Protein AF-A0A938KPF4-F1 (afdb_monomer_lite)

Sequence (133 aa):
GGPVAQGAREIDENAGKPTSTRFRVLCRMADGTTLFEADPLTGRTHQIRLHLAHLGHPVAGDPCYGAGAASAALPTLAPGDPPMMLHAWRIVFVHPITGDEVSFEAPLPGWADSAGDAFLPVANRQPGGMLTT

Radius of gyration: 17.92 Å; chains: 1; bounding box: 60×36×42 Å

Structure (mmCIF, N/CA/C/O backbone):
data_AF-A0A938KPF4-F1
#
_entry.id   AF-A0A938KPF4-F1
#
loop_
_atom_site.group_PDB
_atom_site.id
_atom_site.type_symbol
_atom_site.label_atom_id
_atom_site.label_alt_id
_atom_site.label_comp_id
_atom_site.label_asym_id
_atom_site.label_entity_id
_atom_site.label_seq_id
_atom_site.pdbx_PDB_ins_code
_atom_site.Cartn_x
_atom_site.Cartn_y
_atom_site.Cartn_z
_atom_site.occupancy
_atom_site.B_iso_or_equiv
_atom_site.auth_seq_id
_atom_site.auth_comp_id
_atom_site.auth_asym_id
_atom_site.auth_atom_id
_atom_site.pdbx_PDB_model_num
ATOM 1 N N . GLY A 1 1 ? 32.682 -0.851 7.117 1.00 34.06 1 GLY A N 1
ATOM 2 C CA . GLY A 1 1 ? 31.306 -0.746 7.629 1.00 34.06 1 GLY A CA 1
ATOM 3 C C . GLY A 1 1 ? 30.635 0.400 6.918 1.00 34.06 1 GLY A C 1
ATOM 4 O O . GLY A 1 1 ? 31.077 1.525 7.100 1.00 34.06 1 GLY A O 1
ATOM 5 N N . GLY A 1 2 ? 29.684 0.104 6.033 1.00 31.48 2 GLY A N 1
ATOM 6 C CA . GLY A 1 2 ? 28.897 1.120 5.329 1.00 31.48 2 GLY A CA 1
ATOM 7 C C . GLY A 1 2 ? 27.653 1.512 6.133 1.00 31.48 2 GLY A C 1
ATOM 8 O O . GLY A 1 2 ? 27.261 0.764 7.032 1.00 31.48 2 GLY A O 1
ATOM 9 N N . PRO A 1 3 ? 27.043 2.672 5.847 1.00 37.00 3 PRO A N 1
ATOM 10 C CA . PRO A 1 3 ? 25.889 3.156 6.586 1.00 37.00 3 PRO A CA 1
ATOM 11 C C . PRO A 1 3 ? 24.674 2.278 6.266 1.00 37.00 3 PRO A C 1
ATOM 13 O O . PRO A 1 3 ? 24.251 2.172 5.118 1.00 37.00 3 PRO A O 1
ATOM 16 N N . VAL A 1 4 ? 24.114 1.638 7.289 1.00 41.16 4 VAL A N 1
ATOM 17 C CA . VAL A 1 4 ? 22.796 1.002 7.205 1.00 41.16 4 VAL A CA 1
ATOM 18 C C . VAL A 1 4 ? 21.771 2.132 7.170 1.00 41.16 4 VAL A C 1
ATOM 20 O O . VAL A 1 4 ? 21.703 2.928 8.109 1.00 41.16 4 VAL A O 1
ATOM 23 N N . ALA A 1 5 ? 21.003 2.238 6.084 1.00 40.41 5 ALA A N 1
ATOM 24 C CA . ALA A 1 5 ? 19.899 3.187 5.993 1.00 40.41 5 ALA A CA 1
ATOM 25 C C . ALA A 1 5 ? 18.940 2.957 7.177 1.00 40.41 5 ALA A C 1
ATOM 27 O O . ALA A 1 5 ? 18.418 1.857 7.371 1.00 40.41 5 ALA A O 1
ATOM 28 N N . GLN A 1 6 ? 18.755 3.979 8.014 1.00 36.44 6 GLN A N 1
ATOM 29 C CA . GLN A 1 6 ? 17.920 3.897 9.212 1.00 36.44 6 GLN A CA 1
ATOM 30 C C . GLN A 1 6 ? 16.481 3.488 8.843 1.00 36.44 6 GLN A C 1
ATOM 32 O O . GLN A 1 6 ? 15.817 4.174 8.072 1.00 36.44 6 GLN A O 1
ATOM 37 N N . GLY A 1 7 ? 15.986 2.385 9.421 1.00 44.62 7 GLY A N 1
ATOM 38 C CA . GLY A 1 7 ? 14.570 1.983 9.352 1.00 44.62 7 GLY A CA 1
ATOM 39 C C . GLY A 1 7 ? 14.208 0.851 8.379 1.00 44.62 7 GLY A C 1
ATOM 40 O O . GLY A 1 7 ? 13.021 0.530 8.257 1.00 44.62 7 GLY A O 1
ATOM 41 N N . ALA A 1 8 ? 15.183 0.225 7.715 1.00 46.09 8 ALA A N 1
ATOM 42 C CA . ALA A 1 8 ? 14.944 -0.974 6.911 1.00 46.09 8 ALA A CA 1
ATOM 43 C C . ALA A 1 8 ? 14.522 -2.167 7.794 1.00 46.09 8 ALA A C 1
ATOM 45 O O . ALA A 1 8 ? 15.034 -2.366 8.897 1.00 46.09 8 ALA A O 1
ATOM 46 N N . ARG A 1 9 ? 13.548 -2.945 7.322 1.00 57.59 9 ARG A N 1
ATOM 47 C CA . ARG A 1 9 ? 13.113 -4.215 7.913 1.00 57.59 9 ARG A CA 1
ATOM 48 C C . ARG A 1 9 ? 13.519 -5.339 6.964 1.00 57.59 9 ARG A C 1
ATOM 50 O O . ARG A 1 9 ? 13.571 -5.135 5.760 1.00 57.59 9 ARG A O 1
ATOM 57 N N . GLU A 1 10 ? 13.796 -6.508 7.513 1.00 58.91 10 GLU A N 1
ATOM 58 C CA . GLU A 1 10 ? 14.173 -7.699 6.755 1.00 58.91 10 GLU A CA 1
ATOM 59 C C . GLU A 1 10 ? 13.091 -8.769 6.929 1.00 58.91 10 GLU A C 1
ATOM 61 O O . GLU A 1 10 ? 12.368 -8.768 7.934 1.00 58.91 10 GLU A O 1
ATOM 66 N N . ILE A 1 11 ? 12.937 -9.639 5.932 1.00 59.59 11 ILE A N 1
ATOM 67 C CA . ILE A 1 11 ? 12.027 -10.782 6.005 1.00 59.59 11 ILE A CA 1
ATOM 68 C C . ILE A 1 11 ? 12.820 -11.951 6.572 1.00 59.59 11 ILE A C 1
ATOM 70 O O . ILE A 1 11 ? 13.774 -12.408 5.955 1.00 59.59 11 ILE A O 1
ATOM 74 N N . ASP A 1 12 ? 12.410 -12.414 7.748 1.00 63.66 12 ASP A N 1
ATOM 75 C CA . ASP A 1 12 ? 12.960 -13.600 8.395 1.00 63.66 12 ASP A CA 1
ATOM 76 C C . ASP A 1 12 ? 11.876 -14.680 8.422 1.00 63.66 12 ASP A C 1
ATOM 78 O O . ASP A 1 12 ? 10.870 -14.552 9.126 1.00 63.66 12 ASP A O 1
ATOM 82 N N . GLU A 1 13 ? 12.077 -15.727 7.625 1.00 62.00 13 GLU A N 1
ATOM 83 C CA . GLU A 1 13 ? 11.151 -16.856 7.497 1.00 62.00 13 GLU A CA 1
ATOM 84 C C . GLU A 1 13 ? 11.100 -17.732 8.763 1.00 62.00 13 GLU A C 1
ATOM 86 O O . GLU A 1 13 ? 10.116 -18.439 8.974 1.00 62.00 13 GLU A O 1
ATOM 91 N N . ASN A 1 14 ? 12.114 -17.660 9.633 1.00 54.50 14 ASN A N 1
ATOM 92 C CA . ASN A 1 14 ? 12.258 -18.516 10.812 1.00 54.50 14 ASN A CA 1
ATOM 93 C C . ASN A 1 14 ? 11.943 -17.799 12.138 1.00 54.50 14 ASN A C 1
ATOM 95 O O . ASN A 1 14 ? 11.516 -18.453 13.090 1.00 54.50 14 ASN A O 1
ATOM 99 N N . ALA A 1 15 ? 12.133 -16.477 12.226 1.00 61.31 15 ALA A N 1
ATOM 100 C CA . ALA A 1 15 ? 11.917 -15.699 13.457 1.00 61.31 15 ALA A CA 1
ATOM 101 C C . ALA A 1 15 ? 11.089 -14.406 13.278 1.00 61.31 15 ALA A C 1
ATOM 103 O O . ALA A 1 15 ? 10.910 -13.636 14.231 1.00 61.31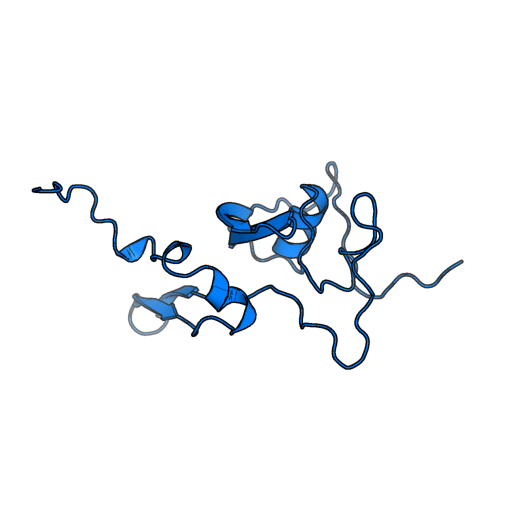 15 ALA A O 1
ATOM 104 N N . GLY A 1 16 ? 10.544 -14.152 12.084 1.00 60.34 16 GLY A N 1
ATOM 105 C CA . GLY A 1 16 ? 9.662 -13.015 11.818 1.00 60.34 16 GLY A CA 1
ATOM 106 C C . GLY A 1 16 ? 8.284 -13.144 12.482 1.00 60.34 16 GLY A C 1
ATOM 107 O O . GLY A 1 16 ? 7.712 -14.226 12.596 1.00 60.34 16 GLY A O 1
ATOM 108 N N . LYS A 1 17 ? 7.691 -12.016 12.903 1.00 70.62 17 LYS A N 1
ATOM 109 C CA . LYS A 1 17 ? 6.273 -12.005 13.315 1.00 70.62 17 LYS A CA 1
ATOM 110 C C . LYS A 1 17 ? 5.396 -12.288 12.088 1.00 70.62 17 LYS A C 1
ATOM 112 O O . LYS A 1 17 ? 5.637 -11.662 11.055 1.00 70.62 17 LYS A O 1
ATOM 117 N N . PRO A 1 18 ? 4.357 -13.136 12.192 1.00 79.12 18 PRO A N 1
ATOM 118 C CA . PRO A 1 18 ? 3.495 -13.445 11.058 1.00 79.12 18 PRO A CA 1
ATOM 119 C C . PRO A 1 18 ? 2.831 -12.168 10.531 1.00 79.12 18 PRO A C 1
ATOM 121 O O . PRO A 1 18 ? 2.252 -11.386 11.292 1.00 79.12 18 PRO A O 1
ATOM 124 N N . THR A 1 19 ? 2.945 -11.948 9.222 1.00 86.94 19 THR A N 1
ATOM 125 C CA . THR A 1 19 ? 2.341 -10.816 8.509 1.00 86.94 19 THR A CA 1
ATOM 126 C C . THR A 1 19 ? 1.654 -11.304 7.253 1.00 86.94 19 THR A C 1
ATOM 128 O O . THR A 1 19 ? 2.138 -12.226 6.605 1.00 86.94 19 THR A O 1
ATOM 131 N N . SER A 1 20 ? 0.528 -10.686 6.904 1.00 90.56 20 SER A N 1
ATOM 132 C CA . SER A 1 20 ? -0.240 -11.075 5.724 1.00 90.56 20 SER A CA 1
ATOM 133 C C . SER A 1 20 ? -0.822 -9.853 5.031 1.00 90.56 20 SER A C 1
ATOM 135 O O . SER A 1 20 ? -1.475 -9.020 5.659 1.00 90.56 20 SER A O 1
ATOM 137 N N . THR A 1 21 ? -0.618 -9.788 3.720 1.00 92.50 21 THR A N 1
ATOM 138 C CA . THR A 1 21 ? -1.198 -8.782 2.828 1.00 92.50 21 THR A CA 1
ATOM 139 C C . THR A 1 21 ? -1.776 -9.509 1.626 1.00 92.50 21 THR A C 1
ATOM 141 O O . THR A 1 21 ? -1.111 -10.375 1.058 1.00 92.50 21 THR A O 1
ATOM 144 N N . ARG A 1 22 ? -3.005 -9.181 1.233 1.00 93.81 22 ARG A N 1
ATOM 145 C CA . ARG A 1 22 ? -3.564 -9.649 -0.038 1.00 93.81 22 ARG A CA 1
ATOM 146 C C . ARG A 1 22 ? -3.271 -8.612 -1.109 1.00 93.81 22 ARG A C 1
ATOM 148 O O . ARG A 1 22 ? -3.478 -7.423 -0.884 1.00 93.81 22 ARG A O 1
ATOM 155 N N . PHE A 1 23 ? -2.821 -9.073 -2.267 1.00 94.12 23 PHE A N 1
ATOM 156 C CA . PHE A 1 23 ? -2.590 -8.224 -3.428 1.00 94.12 23 PHE A CA 1
ATOM 157 C C . PHE A 1 23 ? -3.503 -8.636 -4.571 1.00 94.12 23 PHE A C 1
ATOM 159 O O . PHE A 1 23 ? -3.665 -9.825 -4.850 1.00 94.12 23 PHE A O 1
ATOM 166 N N . ARG A 1 24 ? -4.059 -7.646 -5.264 1.00 91.19 24 ARG A N 1
ATOM 167 C CA . ARG A 1 24 ? -4.803 -7.838 -6.507 1.00 91.19 24 ARG A CA 1
ATOM 168 C C . ARG A 1 24 ? -4.232 -6.917 -7.572 1.00 91.19 24 ARG A C 1
ATOM 170 O O . ARG A 1 24 ? -4.125 -5.715 -7.361 1.00 91.19 24 ARG A O 1
ATOM 177 N N . VAL A 1 25 ? -3.874 -7.479 -8.723 1.00 91.38 25 VAL A N 1
ATOM 178 C CA . VAL A 1 25 ? -3.452 -6.684 -9.883 1.00 91.38 25 VAL A CA 1
ATOM 179 C C . VAL A 1 25 ? -4.672 -5.949 -10.432 1.00 91.38 25 VAL A C 1
ATOM 181 O O . VAL A 1 25 ? -5.659 -6.591 -10.794 1.00 91.38 25 VAL A O 1
ATOM 184 N N . LEU A 1 26 ? -4.602 -4.621 -10.482 1.00 87.81 26 LEU A N 1
ATOM 185 C CA . LEU A 1 26 ? -5.626 -3.775 -11.097 1.00 87.81 26 LEU A CA 1
ATOM 186 C C . LEU A 1 26 ? -5.307 -3.522 -12.567 1.00 87.81 26 LEU A C 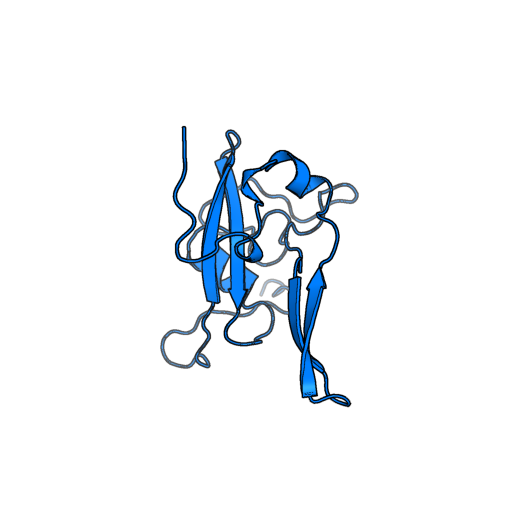1
ATOM 188 O O . LEU A 1 26 ? -6.163 -3.700 -13.427 1.00 87.81 26 LEU A O 1
ATOM 192 N N . CYS A 1 27 ? -4.063 -3.147 -12.859 1.00 84.88 27 CYS A N 1
ATOM 193 C CA . CYS A 1 27 ? -3.620 -2.811 -14.207 1.00 84.88 27 CYS A CA 1
ATOM 194 C C . CYS A 1 27 ? -2.129 -3.122 -14.373 1.00 84.88 27 CYS A C 1
ATOM 196 O O . CYS A 1 27 ? -1.347 -2.932 -13.442 1.00 84.88 27 CYS A O 1
ATOM 198 N N . ARG A 1 28 ? -1.732 -3.585 -15.561 1.00 87.62 28 ARG A N 1
ATOM 199 C CA . ARG A 1 28 ? -0.327 -3.679 -15.981 1.00 87.62 28 ARG A CA 1
ATOM 200 C C . ARG A 1 28 ? -0.090 -2.613 -17.039 1.00 87.62 28 ARG A C 1
ATOM 202 O O . ARG A 1 28 ? -0.803 -2.593 -18.039 1.00 87.62 28 ARG A O 1
ATOM 209 N N . MET A 1 29 ? 0.877 -1.737 -16.807 1.00 80.62 29 MET A N 1
ATOM 210 C CA . MET A 1 29 ? 1.172 -0.616 -17.690 1.00 80.62 29 MET A CA 1
ATOM 211 C C . MET A 1 29 ? 2.224 -1.002 -18.734 1.00 80.62 29 MET A C 1
ATOM 213 O O . MET A 1 29 ? 3.020 -1.922 -18.540 1.00 80.62 29 MET A O 1
ATOM 217 N N . ALA A 1 30 ? 2.221 -0.296 -19.867 1.00 80.38 30 ALA A N 1
ATOM 218 C CA . ALA A 1 30 ? 3.149 -0.555 -20.969 1.00 80.38 30 ALA A CA 1
ATOM 219 C C . ALA A 1 30 ? 4.614 -0.229 -20.619 1.00 80.38 30 ALA A C 1
ATOM 221 O O . ALA A 1 30 ? 5.523 -0.776 -21.236 1.00 80.38 30 ALA A O 1
ATOM 222 N N . ASP A 1 31 ? 4.843 0.624 -19.618 1.00 79.00 31 ASP A N 1
ATOM 223 C CA . ASP A 1 31 ? 6.172 0.974 -19.099 1.00 79.00 31 ASP A CA 1
ATOM 224 C C . ASP A 1 31 ? 6.782 -0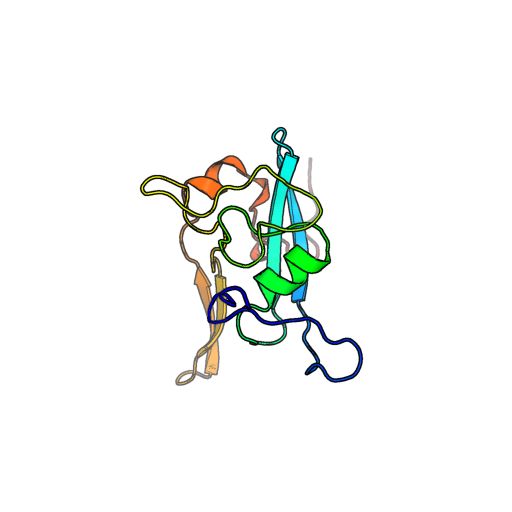.108 -18.182 1.00 79.00 31 ASP A C 1
ATOM 226 O O . ASP A 1 31 ? 7.876 0.070 -17.650 1.00 79.00 31 ASP A O 1
ATOM 230 N N . GLY A 1 32 ? 6.087 -1.238 -18.001 1.00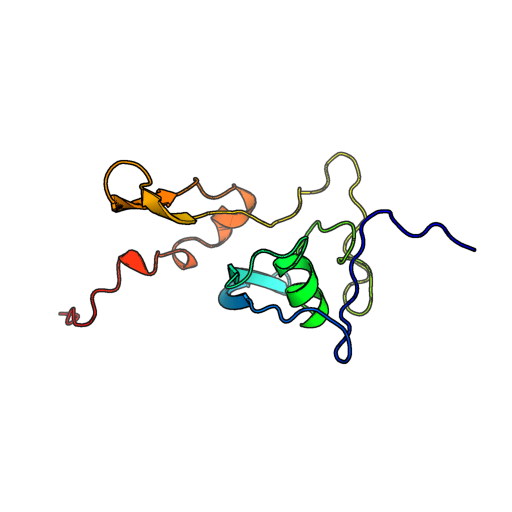 83.06 32 GLY A N 1
ATOM 231 C CA . GLY A 1 32 ? 6.518 -2.351 -17.158 1.00 83.06 32 GLY A CA 1
ATOM 232 C C . GLY A 1 32 ? 6.087 -2.243 -15.693 1.00 83.06 32 GLY A C 1
ATOM 233 O O . GLY A 1 32 ? 6.331 -3.173 -14.923 1.00 83.06 32 GLY A O 1
ATOM 234 N N . THR A 1 33 ? 5.414 -1.162 -15.289 1.00 85.44 33 THR A N 1
ATOM 235 C CA . THR A 1 33 ? 4.866 -1.028 -13.934 1.00 85.44 33 THR A CA 1
ATOM 236 C C . THR A 1 33 ? 3.525 -1.754 -13.783 1.00 85.44 33 THR A C 1
ATOM 238 O O . THR A 1 33 ? 2.835 -2.092 -14.748 1.00 85.44 33 THR A O 1
ATOM 241 N N . THR A 1 34 ? 3.147 -2.068 -12.542 1.00 89.00 34 THR A N 1
ATOM 242 C CA . THR A 1 34 ? 1.871 -2.724 -12.222 1.00 89.00 34 THR A CA 1
ATOM 243 C C . THR A 1 34 ? 1.198 -1.995 -11.072 1.00 89.00 34 THR A C 1
ATOM 245 O O . THR A 1 34 ? 1.807 -1.785 -10.024 1.00 89.00 34 THR A O 1
ATOM 248 N N . LEU A 1 35 ? -0.073 -1.641 -11.257 1.00 89.94 35 LEU A N 1
ATOM 249 C CA . LEU A 1 35 ? -0.911 -1.102 -10.198 1.00 89.94 35 LEU A CA 1
ATOM 250 C C . LEU A 1 35 ? -1.541 -2.254 -9.413 1.00 89.94 35 LEU A C 1
ATOM 252 O O . LEU A 1 35 ? -2.252 -3.092 -9.978 1.00 89.94 35 LEU A O 1
ATOM 256 N N . PHE A 1 36 ? -1.310 -2.259 -8.104 1.00 92.12 36 PHE A N 1
ATOM 257 C CA . PHE A 1 36 ? -1.883 -3.224 -7.173 1.00 92.12 36 PHE A CA 1
ATOM 258 C C . PHE A 1 36 ? -2.889 -2.555 -6.239 1.00 92.12 36 PHE A C 1
ATOM 260 O O . PHE A 1 36 ? -2.639 -1.475 -5.709 1.00 92.12 36 PHE A O 1
ATOM 267 N N . GLU A 1 37 ? -3.984 -3.253 -5.960 1.00 92.75 37 GLU A N 1
ATOM 268 C CA . GLU A 1 37 ? -4.715 -3.083 -4.710 1.00 92.75 37 GLU A CA 1
ATOM 269 C C . GLU A 1 37 ? -4.027 -3.935 -3.640 1.00 92.75 37 GLU A C 1
ATOM 271 O O . GLU A 1 37 ? -3.721 -5.109 -3.875 1.00 92.75 37 GLU A O 1
ATOM 276 N N . ALA A 1 38 ? -3.785 -3.340 -2.473 1.00 94.38 38 ALA A N 1
ATOM 277 C CA . ALA A 1 38 ? -3.187 -4.001 -1.323 1.00 94.38 38 ALA A CA 1
ATOM 278 C C . ALA A 1 38 ? -4.143 -3.937 -0.125 1.00 94.38 38 ALA A C 1
ATOM 280 O O . ALA A 1 38 ? -4.543 -2.852 0.291 1.00 94.38 38 ALA A O 1
ATOM 281 N N . ASP A 1 39 ? -4.465 -5.098 0.441 1.00 94.12 39 ASP A N 1
ATOM 282 C CA . ASP A 1 39 ? -5.294 -5.263 1.638 1.00 94.12 39 ASP A CA 1
ATOM 283 C C . ASP A 1 39 ? -4.434 -5.862 2.773 1.00 94.12 39 ASP A C 1
ATOM 285 O O . ASP A 1 39 ? -4.190 -7.079 2.805 1.00 94.12 39 ASP A O 1
ATOM 289 N N . PRO A 1 40 ? -3.864 -5.019 3.659 1.00 92.69 40 PRO A N 1
ATOM 290 C CA . PRO A 1 40 ? -3.044 -5.476 4.772 1.00 92.69 40 PRO A CA 1
ATOM 291 C C . PRO A 1 40 ? -3.923 -6.047 5.894 1.00 92.69 40 PRO A C 1
ATOM 293 O O . PRO A 1 40 ? -4.544 -5.315 6.658 1.00 92.69 40 PRO A O 1
ATOM 296 N N . LEU A 1 41 ? -3.895 -7.372 6.070 1.00 91.19 41 LEU A N 1
ATOM 297 C CA . LEU A 1 41 ? -4.621 -8.066 7.150 1.00 91.19 41 LEU A CA 1
ATOM 298 C C . LEU A 1 41 ? -3.946 -7.900 8.521 1.00 91.19 41 LEU A C 1
ATOM 300 O O . LEU A 1 41 ? -4.506 -8.231 9.565 1.00 91.19 41 LEU A O 1
ATOM 304 N N . THR A 1 42 ? -2.711 -7.407 8.515 1.00 91.00 42 THR A N 1
ATOM 305 C CA . THR A 1 42 ? -1.928 -7.046 9.696 1.00 91.00 42 THR A CA 1
ATOM 306 C C . THR A 1 42 ? -1.330 -5.652 9.505 1.00 91.00 42 THR A C 1
ATOM 308 O O . THR A 1 42 ? -1.061 -5.247 8.382 1.00 91.00 42 THR A O 1
ATOM 311 N N . GLY A 1 43 ? -1.087 -4.917 10.595 1.00 88.44 43 GLY A N 1
ATOM 312 C CA . GLY A 1 43 ? -0.586 -3.534 10.548 1.00 88.44 43 GLY A CA 1
ATOM 313 C C . GLY A 1 43 ? 0.883 -3.379 10.946 1.00 88.44 43 GLY A C 1
ATOM 314 O O . GLY A 1 43 ? 1.179 -2.651 11.894 1.00 88.44 43 GLY A O 1
ATOM 315 N N . ARG A 1 44 ? 1.824 -4.093 10.309 1.00 88.94 44 ARG A N 1
ATOM 316 C CA . ARG A 1 44 ? 3.259 -3.928 10.622 1.00 88.94 44 ARG A CA 1
ATOM 317 C C . ARG A 1 44 ? 3.901 -2.794 9.828 1.00 88.94 44 ARG A C 1
ATOM 319 O O . ARG A 1 44 ? 3.522 -2.490 8.700 1.00 88.94 44 ARG A O 1
ATOM 326 N N . THR A 1 45 ? 4.915 -2.172 10.427 1.00 86.69 45 THR A N 1
ATOM 327 C CA . THR A 1 45 ? 5.694 -1.105 9.792 1.00 86.69 45 THR A CA 1
ATOM 328 C C . THR A 1 45 ? 6.277 -1.590 8.466 1.00 86.69 45 THR A C 1
ATOM 330 O O . THR A 1 45 ? 6.895 -2.650 8.421 1.00 86.69 45 THR A O 1
ATOM 333 N N . HIS A 1 46 ? 6.089 -0.805 7.403 1.00 87.69 46 HIS A N 1
ATOM 334 C CA . HIS A 1 46 ? 6.586 -1.087 6.048 1.00 87.69 46 HIS A CA 1
ATOM 335 C C . HIS A 1 46 ? 6.064 -2.390 5.410 1.00 87.69 46 HIS A C 1
ATOM 337 O O . HIS A 1 46 ? 6.601 -2.806 4.389 1.00 87.69 46 HIS A O 1
ATOM 343 N N . GLN A 1 47 ? 5.018 -3.018 5.960 1.00 91.19 47 GLN A N 1
ATOM 344 C CA . GLN A 1 47 ? 4.571 -4.354 5.551 1.00 91.19 47 GLN A CA 1
ATOM 345 C C . GLN A 1 47 ? 4.314 -4.486 4.044 1.00 91.19 47 GLN A C 1
ATOM 347 O O . GLN A 1 47 ? 4.892 -5.360 3.407 1.00 91.19 47 GLN A O 1
ATOM 352 N N . ILE A 1 48 ? 3.498 -3.596 3.468 1.00 92.12 48 ILE A N 1
ATOM 353 C CA . ILE A 1 48 ? 3.176 -3.621 2.031 1.00 92.12 48 ILE A CA 1
ATOM 354 C C . ILE A 1 48 ? 4.448 -3.490 1.185 1.00 92.12 48 ILE A C 1
ATOM 356 O O . ILE A 1 48 ? 4.659 -4.268 0.261 1.00 92.12 48 ILE A O 1
ATOM 360 N N . ARG A 1 49 ? 5.312 -2.533 1.541 1.00 90.56 49 ARG A N 1
ATOM 361 C CA . ARG A 1 49 ? 6.556 -2.218 0.824 1.00 90.56 49 ARG A CA 1
ATOM 362 C C . ARG A 1 49 ? 7.505 -3.419 0.787 1.00 90.56 49 ARG A C 1
ATOM 364 O O . ARG A 1 49 ? 8.023 -3.762 -0.268 1.00 90.56 49 ARG A O 1
ATOM 371 N N . LEU A 1 50 ? 7.674 -4.084 1.931 1.00 89.69 50 LEU A N 1
ATOM 372 C CA . LEU A 1 50 ? 8.495 -5.288 2.061 1.00 89.69 50 LEU A CA 1
ATOM 373 C C . LEU A 1 50 ? 7.939 -6.471 1.283 1.00 89.69 50 LEU A C 1
ATOM 375 O O . LEU A 1 50 ? 8.685 -7.133 0.569 1.00 89.69 50 LEU A O 1
ATOM 379 N N . HIS A 1 51 ? 6.641 -6.748 1.431 1.00 91.19 51 HIS A N 1
ATOM 380 C CA . HIS A 1 51 ? 6.003 -7.869 0.742 1.00 91.19 51 HIS A CA 1
ATOM 381 C C . HIS A 1 51 ? 6.118 -7.711 -0.773 1.00 91.19 51 HIS A C 1
ATOM 383 O O . HIS A 1 51 ? 6.496 -8.654 -1.457 1.00 91.19 51 HIS A O 1
ATOM 389 N N . LEU A 1 52 ? 5.864 -6.510 -1.288 1.00 91.94 52 LEU A N 1
ATOM 390 C CA . LEU A 1 52 ? 5.993 -6.208 -2.709 1.00 91.94 52 LEU A CA 1
ATOM 391 C C . LEU A 1 52 ? 7.438 -6.331 -3.213 1.00 91.94 52 LEU A C 1
ATOM 393 O O . LEU A 1 52 ? 7.666 -6.963 -4.242 1.00 91.94 52 LEU A O 1
ATOM 397 N N . ALA A 1 53 ? 8.423 -5.816 -2.470 1.00 88.75 53 ALA A N 1
ATOM 398 C CA . ALA A 1 53 ? 9.834 -5.978 -2.821 1.00 88.75 53 ALA A CA 1
ATOM 399 C C . ALA A 1 53 ? 10.269 -7.456 -2.846 1.00 88.75 53 ALA A C 1
ATOM 401 O O . ALA A 1 53 ? 10.939 -7.886 -3.780 1.00 88.75 53 ALA A O 1
ATOM 402 N N . HIS A 1 54 ? 9.829 -8.254 -1.870 1.00 87.44 54 HIS A N 1
ATOM 403 C CA . HIS A 1 54 ? 10.102 -9.693 -1.808 1.00 87.44 54 HIS A CA 1
ATOM 404 C C . HIS A 1 54 ? 9.477 -10.481 -2.960 1.00 87.44 54 HIS A C 1
ATOM 406 O O . HIS A 1 54 ? 10.077 -11.424 -3.461 1.00 87.44 54 HIS A O 1
ATOM 412 N N . LEU A 1 55 ? 8.297 -10.060 -3.418 1.00 88.38 55 LEU A N 1
ATOM 413 C CA . LEU A 1 55 ? 7.639 -10.622 -4.597 1.00 88.38 55 LEU A CA 1
ATOM 414 C C . LEU A 1 55 ? 8.267 -10.153 -5.925 1.00 88.38 55 LEU A C 1
ATOM 416 O O . LEU A 1 55 ? 7.760 -10.506 -6.986 1.00 88.38 55 LEU A O 1
ATOM 420 N N . GLY A 1 56 ? 9.341 -9.353 -5.896 1.00 88.44 56 GLY A N 1
ATOM 421 C CA . GLY A 1 56 ? 9.995 -8.815 -7.094 1.00 88.44 56 GLY A CA 1
ATOM 422 C C . GLY A 1 56 ? 9.280 -7.612 -7.720 1.00 88.44 56 GLY A C 1
ATOM 423 O O . GLY A 1 56 ? 9.602 -7.221 -8.839 1.00 88.44 56 GLY A O 1
ATOM 424 N N . HIS A 1 57 ? 8.331 -7.005 -7.006 1.00 90.00 57 HIS A N 1
ATOM 425 C CA . HIS A 1 57 ? 7.534 -5.862 -7.452 1.00 90.00 57 HIS A CA 1
ATOM 426 C C . HIS A 1 57 ? 7.685 -4.661 -6.503 1.00 90.00 57 HIS A C 1
ATOM 428 O O . HIS A 1 57 ? 6.687 -4.225 -5.933 1.00 90.00 57 HIS A O 1
ATOM 434 N N . PRO A 1 58 ? 8.896 -4.118 -6.276 1.00 90.31 58 PRO A N 1
ATOM 435 C CA . PRO A 1 58 ? 9.087 -3.025 -5.324 1.00 90.31 58 PRO A CA 1
ATOM 436 C C . PRO A 1 58 ? 8.227 -1.800 -5.669 1.00 90.31 58 PRO A C 1
ATOM 438 O O . PRO A 1 58 ? 7.982 -1.497 -6.837 1.00 90.31 58 PRO A O 1
ATOM 441 N N . VAL A 1 59 ? 7.781 -1.080 -4.635 1.00 88.50 59 VAL A N 1
ATOM 442 C CA . VAL A 1 59 ? 6.978 0.139 -4.802 1.00 88.50 59 VAL A CA 1
ATOM 443 C C . VAL A 1 59 ? 7.807 1.201 -5.528 1.00 88.50 59 VAL A C 1
ATOM 445 O O . VAL A 1 59 ? 8.931 1.511 -5.129 1.00 88.50 59 VAL A O 1
ATOM 448 N N . ALA A 1 60 ? 7.245 1.786 -6.583 1.00 85.12 60 ALA A N 1
ATOM 449 C CA . ALA A 1 60 ? 7.897 2.859 -7.320 1.00 85.12 60 ALA A CA 1
ATOM 450 C C . ALA A 1 60 ? 8.104 4.097 -6.425 1.00 85.12 60 ALA A C 1
ATOM 452 O O . ALA A 1 60 ? 7.221 4.484 -5.655 1.00 85.12 60 ALA A O 1
ATOM 453 N N . GLY A 1 61 ? 9.297 4.692 -6.495 1.00 79.31 61 GLY A N 1
ATOM 454 C CA . GLY A 1 61 ? 9.698 5.802 -5.623 1.00 79.31 61 GLY A CA 1
ATOM 455 C C . GLY A 1 61 ? 10.007 5.400 -4.173 1.00 79.31 61 GLY A C 1
ATOM 456 O O . GLY A 1 61 ? 10.116 6.272 -3.314 1.00 79.31 61 GLY A O 1
ATOM 457 N N . ASP A 1 62 ? 10.129 4.103 -3.856 1.00 82.31 62 ASP A N 1
ATOM 458 C CA . ASP A 1 62 ? 10.535 3.638 -2.525 1.00 82.31 62 ASP A CA 1
ATOM 459 C C . ASP A 1 62 ? 12.065 3.723 -2.331 1.00 82.31 62 ASP A C 1
ATOM 461 O O . ASP A 1 62 ? 12.802 2.935 -2.930 1.00 82.31 62 ASP A O 1
ATOM 465 N N . PRO A 1 63 ? 12.571 4.608 -1.447 1.00 72.38 63 PRO A N 1
ATOM 466 C CA . PRO A 1 63 ? 14.009 4.806 -1.271 1.00 72.38 63 PRO A CA 1
ATOM 467 C C . PRO A 1 63 ? 14.702 3.680 -0.485 1.00 72.38 63 PRO A C 1
ATOM 469 O O . PRO A 1 63 ? 15.929 3.638 -0.448 1.00 72.38 63 PRO A O 1
ATOM 472 N N . CYS A 1 64 ? 13.953 2.800 0.190 1.00 72.94 64 CYS A N 1
ATOM 473 C CA . CYS A 1 64 ? 14.518 1.757 1.053 1.00 72.94 64 CYS A CA 1
ATOM 474 C C . CYS A 1 64 ? 14.539 0.384 0.380 1.00 72.94 64 CYS A C 1
ATOM 476 O O . CYS A 1 64 ? 15.487 -0.368 0.581 1.00 72.94 64 CYS A O 1
ATOM 478 N N . TYR A 1 65 ? 13.491 0.048 -0.375 1.00 73.81 65 TYR A N 1
ATOM 479 C CA . TYR A 1 65 ? 13.308 -1.295 -0.939 1.00 73.81 65 TYR A CA 1
ATOM 480 C C . TYR A 1 65 ? 13.297 -1.324 -2.476 1.00 73.81 65 TYR A C 1
ATOM 482 O O . TYR A 1 65 ? 13.109 -2.386 -3.059 1.00 73.81 65 TYR A O 1
ATOM 490 N N . GLY A 1 66 ? 13.504 -0.177 -3.137 1.00 60.88 66 GLY A N 1
ATOM 491 C CA . GLY A 1 66 ? 13.541 -0.066 -4.601 1.00 60.88 66 GLY A CA 1
ATOM 492 C C . GLY A 1 66 ? 14.863 -0.485 -5.256 1.00 60.88 66 GLY A C 1
ATOM 493 O O . GLY A 1 66 ? 14.870 -0.846 -6.430 1.00 60.88 66 GLY A O 1
ATOM 494 N N . ALA A 1 67 ? 15.975 -0.482 -4.512 1.00 54.59 67 ALA A N 1
ATOM 495 C CA . ALA A 1 67 ? 17.320 -0.694 -5.049 1.00 54.59 67 ALA A CA 1
ATOM 496 C C . ALA A 1 67 ? 17.916 -2.040 -4.597 1.00 54.59 67 ALA A C 1
ATOM 498 O O . ALA A 1 67 ? 18.683 -2.108 -3.638 1.00 54.59 67 ALA A O 1
ATOM 499 N N . GLY A 1 68 ? 17.570 -3.126 -5.296 1.00 44.94 68 GLY A N 1
ATOM 500 C CA . GLY A 1 68 ? 18.201 -4.431 -5.079 1.00 44.94 68 GLY A CA 1
ATOM 501 C C . GLY A 1 68 ? 17.526 -5.595 -5.807 1.00 44.94 68 GLY A C 1
ATOM 502 O O . GLY A 1 68 ? 16.465 -6.040 -5.398 1.00 44.94 68 GLY A O 1
ATOM 503 N N . ALA A 1 69 ? 18.210 -6.106 -6.839 1.00 39.75 69 ALA A N 1
ATOM 504 C CA . ALA A 1 69 ? 18.037 -7.386 -7.553 1.00 39.75 69 ALA A CA 1
ATOM 505 C C . ALA A 1 69 ? 17.148 -7.485 -8.817 1.00 3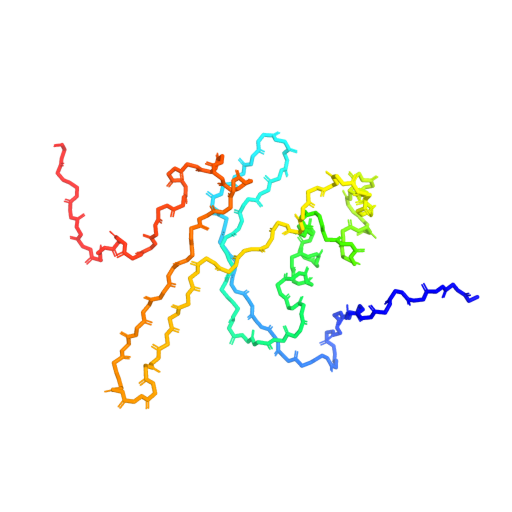9.75 69 ALA A C 1
ATOM 507 O O . ALA A 1 69 ? 17.325 -8.457 -9.546 1.00 39.75 69 ALA A O 1
ATOM 508 N N . ALA A 1 70 ? 16.312 -6.504 -9.186 1.00 40.84 70 ALA A N 1
ATOM 509 C CA . ALA A 1 70 ? 15.617 -6.559 -10.494 1.00 40.84 70 ALA A CA 1
ATOM 510 C C . ALA A 1 70 ? 15.392 -5.220 -11.221 1.00 40.84 70 ALA A C 1
ATOM 512 O O . ALA A 1 70 ? 14.927 -5.216 -12.357 1.00 40.84 70 ALA A O 1
ATOM 513 N N . SER A 1 71 ? 15.759 -4.081 -10.633 1.00 39.97 71 SER A N 1
ATOM 514 C CA . SER A 1 71 ? 15.702 -2.796 -11.334 1.00 39.97 71 SER A CA 1
ATOM 515 C C . SER A 1 71 ? 16.859 -1.914 -10.890 1.00 39.97 71 SER A C 1
ATOM 517 O O . SER A 1 71 ? 16.807 -1.256 -9.857 1.00 39.97 71 SER A O 1
ATOM 519 N N . ALA A 1 72 ? 17.930 -1.894 -11.679 1.00 35.78 72 ALA A N 1
ATOM 520 C CA . ALA A 1 72 ? 19.023 -0.933 -11.536 1.00 35.78 72 ALA A CA 1
ATOM 521 C C . ALA A 1 72 ? 18.617 0.493 -11.986 1.00 35.78 72 ALA A C 1
ATOM 523 O O . ALA A 1 72 ? 19.480 1.305 -12.301 1.00 35.78 72 ALA A O 1
ATOM 524 N N . ALA A 1 73 ? 17.313 0.790 -12.063 1.00 38.88 73 ALA A N 1
ATOM 525 C CA . ALA A 1 73 ? 16.775 1.957 -12.753 1.00 38.88 73 ALA A CA 1
ATOM 526 C C . ALA A 1 73 ? 15.758 2.772 -11.938 1.00 38.88 73 ALA A C 1
ATOM 528 O O . ALA A 1 73 ? 15.066 3.599 -12.522 1.00 38.88 73 ALA A O 1
ATOM 529 N N . LEU A 1 74 ? 15.649 2.584 -10.618 1.00 41.28 74 LEU A N 1
ATOM 530 C CA . LEU A 1 74 ? 14.835 3.479 -9.788 1.00 41.28 74 LEU A CA 1
ATOM 531 C C . LEU A 1 74 ? 15.743 4.292 -8.849 1.00 41.28 74 LEU A C 1
ATOM 533 O O . LEU A 1 74 ? 16.236 3.743 -7.861 1.00 41.28 74 LEU A O 1
ATOM 537 N N . PRO A 1 75 ? 16.038 5.563 -9.190 1.00 41.41 75 PRO A N 1
ATOM 538 C CA . PRO A 1 75 ? 16.935 6.412 -8.420 1.00 41.41 75 PRO A CA 1
ATOM 539 C C . PRO A 1 75 ? 16.384 6.701 -7.021 1.00 41.41 75 PRO A C 1
ATOM 541 O O . PRO A 1 75 ? 15.185 6.873 -6.805 1.00 41.41 75 PRO A O 1
ATOM 544 N N . THR A 1 76 ? 17.300 6.761 -6.058 1.00 42.59 76 THR A N 1
ATOM 545 C CA . THR A 1 76 ? 17.062 7.324 -4.731 1.00 42.59 76 THR A CA 1
ATOM 546 C C . THR A 1 76 ? 16.676 8.796 -4.898 1.00 42.59 76 THR A C 1
ATOM 548 O O . THR A 1 76 ? 17.445 9.555 -5.483 1.00 42.59 76 THR A O 1
ATOM 551 N N . LEU A 1 77 ? 15.498 9.163 -4.387 1.00 46.75 77 LEU A N 1
ATOM 552 C CA . LEU A 1 77 ? 14.792 10.425 -4.642 1.00 46.75 77 LEU A CA 1
ATOM 553 C C . LEU A 1 77 ? 15.700 11.678 -4.641 1.00 46.75 77 LEU A C 1
ATOM 555 O O . LEU A 1 77 ? 16.168 12.117 -3.587 1.00 46.75 77 LEU A O 1
ATOM 559 N N . ALA A 1 78 ? 15.896 12.287 -5.810 1.00 48.56 78 ALA A N 1
ATOM 560 C CA . ALA A 1 78 ? 16.335 13.667 -5.993 1.00 48.56 78 ALA A CA 1
ATOM 561 C C . ALA A 1 78 ? 15.144 14.642 -5.833 1.00 48.56 78 ALA A C 1
ATOM 563 O O . ALA A 1 78 ? 13.986 14.240 -5.982 1.00 48.56 78 ALA A O 1
ATOM 564 N N . PRO A 1 79 ? 15.370 15.942 -5.551 1.00 40.16 79 PRO A N 1
ATOM 565 C CA . PRO A 1 79 ? 14.306 16.944 -5.595 1.00 40.16 79 PRO A CA 1
ATOM 566 C C . PRO A 1 79 ? 13.645 16.972 -6.985 1.00 40.16 79 PRO A C 1
ATOM 568 O O . PRO A 1 79 ? 14.271 17.391 -7.956 1.00 40.16 79 PRO A O 1
ATOM 571 N N . GLY A 1 80 ? 12.394 16.511 -7.075 1.00 49.66 80 GLY A N 1
ATOM 572 C CA . GLY A 1 80 ? 11.652 16.362 -8.335 1.00 49.66 80 GLY A CA 1
ATOM 573 C C . GLY A 1 80 ? 11.291 14.918 -8.699 1.00 49.66 80 GLY A C 1
ATOM 574 O O . GLY A 1 80 ? 10.440 14.728 -9.566 1.00 49.66 80 GLY A O 1
ATOM 575 N N . ASP A 1 81 ? 11.864 13.918 -8.021 1.00 51.94 81 ASP A N 1
ATOM 576 C CA . ASP A 1 81 ? 11.469 12.522 -8.217 1.00 51.94 81 ASP A CA 1
ATOM 577 C C . ASP A 1 81 ? 10.055 12.262 -7.663 1.00 51.94 81 ASP A C 1
ATOM 579 O O . ASP A 1 81 ? 9.663 12.852 -6.646 1.00 51.94 81 ASP A O 1
ATOM 583 N N . PRO A 1 82 ? 9.262 11.392 -8.320 1.00 55.22 82 PRO A N 1
ATOM 584 C CA . PRO A 1 82 ? 7.892 11.134 -7.907 1.00 55.22 82 PRO A CA 1
ATOM 585 C C . PRO A 1 82 ? 7.858 10.562 -6.481 1.00 55.22 82 PRO A C 1
ATOM 587 O O . PRO A 1 82 ? 8.665 9.689 -6.148 1.00 55.22 82 PRO A O 1
ATOM 590 N N . PRO A 1 83 ? 6.930 11.031 -5.622 1.00 71.56 83 PRO A N 1
ATOM 591 C CA . PRO A 1 83 ? 6.786 10.491 -4.276 1.00 71.56 83 PRO A CA 1
ATOM 592 C C . PRO A 1 83 ? 6.494 8.990 -4.347 1.00 71.56 83 PRO A C 1
ATOM 594 O O . PRO A 1 83 ? 5.948 8.509 -5.341 1.00 71.56 83 PRO A O 1
ATOM 597 N N . MET A 1 84 ? 6.811 8.261 -3.272 1.00 84.06 84 MET A N 1
ATOM 598 C CA . MET A 1 84 ? 6.460 6.845 -3.134 1.00 84.06 84 MET A CA 1
ATOM 599 C C . MET A 1 84 ? 5.016 6.603 -3.592 1.00 84.06 84 MET A C 1
ATOM 601 O O . MET A 1 84 ? 4.075 7.166 -3.026 1.00 84.06 84 MET A O 1
ATOM 605 N N . MET A 1 85 ? 4.850 5.752 -4.604 1.00 88.25 85 MET A N 1
ATOM 606 C CA . MET A 1 85 ? 3.568 5.453 -5.244 1.00 88.25 85 MET A CA 1
ATOM 607 C C . MET A 1 85 ? 2.773 4.437 -4.412 1.00 88.25 85 MET A C 1
ATOM 609 O O . MET A 1 85 ? 2.450 3.336 -4.854 1.00 88.25 85 MET A O 1
ATOM 613 N N . LEU A 1 86 ? 2.494 4.804 -3.160 1.00 90.56 86 LEU A N 1
ATOM 614 C CA . LEU A 1 86 ? 1.691 4.048 -2.207 1.00 90.56 86 LEU A CA 1
ATOM 615 C C . LEU A 1 86 ? 0.637 4.977 -1.603 1.00 90.56 86 LEU A C 1
ATOM 617 O O . LEU A 1 86 ? 0.970 5.968 -0.955 1.00 90.56 86 LEU A O 1
ATOM 621 N N . HIS A 1 87 ? -0.637 4.650 -1.807 1.00 91.56 87 HIS A N 1
ATOM 622 C CA . HIS A 1 87 ? -1.757 5.501 -1.419 1.00 91.56 87 HIS A CA 1
ATOM 623 C C . HIS A 1 87 ? -2.810 4.711 -0.636 1.00 91.56 87 HIS A C 1
ATOM 625 O O . HIS A 1 87 ? -3.293 3.674 -1.090 1.00 91.56 87 HIS A O 1
ATOM 631 N N . ALA A 1 88 ? -3.172 5.212 0.546 1.00 92.81 88 ALA A N 1
ATOM 632 C CA . ALA A 1 88 ? -4.273 4.674 1.336 1.00 92.81 88 ALA A CA 1
ATOM 633 C C . ALA A 1 88 ? -5.600 5.214 0.785 1.00 92.81 88 ALA A C 1
ATOM 635 O O . ALA A 1 88 ? -6.058 6.277 1.194 1.00 92.81 88 ALA A O 1
ATOM 636 N N . TRP A 1 89 ? -6.180 4.488 -0.173 1.00 91.38 89 TRP A N 1
ATOM 637 C CA . TRP A 1 89 ? -7.364 4.941 -0.910 1.00 91.38 89 TRP A CA 1
ATOM 638 C C . TRP A 1 89 ? -8.675 4.760 -0.140 1.00 91.38 89 TRP A C 1
ATOM 640 O O . TRP A 1 89 ? -9.595 5.547 -0.322 1.00 91.38 89 TRP A O 1
ATOM 650 N N . ARG A 1 90 ? -8.773 3.734 0.715 1.00 92.88 90 ARG A N 1
ATOM 651 C CA . ARG A 1 90 ? -9.987 3.408 1.469 1.00 92.88 90 ARG A CA 1
ATOM 652 C C . ARG A 1 90 ? -9.661 2.868 2.848 1.00 92.88 90 ARG A C 1
ATOM 654 O O . ARG A 1 90 ? -8.716 2.099 3.019 1.00 92.88 90 ARG A O 1
ATOM 661 N N . ILE A 1 91 ? -10.498 3.229 3.813 1.00 94.75 91 ILE A N 1
ATOM 662 C CA . ILE A 1 91 ? -10.530 2.632 5.146 1.00 94.75 91 ILE A CA 1
ATOM 663 C C . ILE A 1 91 ? -11.975 2.306 5.526 1.00 94.75 91 ILE A C 1
ATOM 665 O O . ILE A 1 91 ? -12.882 3.102 5.288 1.00 94.75 91 ILE A O 1
ATOM 669 N N . VAL A 1 92 ? -12.175 1.128 6.115 1.00 94.62 92 VAL A N 1
ATOM 670 C CA . VAL A 1 92 ? -13.463 0.666 6.647 1.00 94.62 92 VAL A CA 1
ATOM 671 C C . VAL A 1 92 ? -13.251 0.257 8.095 1.00 94.62 92 VAL A C 1
ATOM 673 O O . VAL A 1 92 ? -12.305 -0.472 8.395 1.00 94.62 92 VAL A O 1
ATOM 676 N N . PHE A 1 93 ? -14.096 0.746 8.997 1.00 94.31 93 PHE A N 1
ATOM 677 C CA . PHE A 1 93 ? -14.048 0.372 10.407 1.00 94.31 93 PHE A CA 1
ATOM 678 C C . PHE A 1 93 ? -15.401 0.586 11.084 1.00 94.31 93 PHE A C 1
ATOM 680 O O . PHE A 1 93 ? -16.269 1.287 10.572 1.00 94.31 93 PHE A O 1
ATOM 687 N N . VAL A 1 94 ? -15.568 -0.014 12.262 1.00 97.00 94 VAL A N 1
ATOM 688 C CA . VAL A 1 94 ? -16.738 0.216 13.112 1.00 97.00 94 VAL A CA 1
ATOM 689 C C . VAL A 1 94 ? -16.555 1.535 13.850 1.00 97.00 94 VAL A C 1
ATOM 691 O O . VAL A 1 94 ? -15.586 1.707 14.593 1.00 97.00 94 VAL A O 1
ATOM 694 N N . HIS A 1 95 ? -17.480 2.468 13.653 1.00 96.69 95 HIS A N 1
ATOM 695 C CA . HIS A 1 95 ? -17.439 3.765 14.299 1.00 96.69 95 HIS A CA 1
ATOM 696 C C . HIS A 1 95 ? -17.511 3.594 15.829 1.00 96.69 95 HIS A C 1
ATOM 698 O O . HIS A 1 95 ? -18.458 2.989 16.337 1.00 96.69 95 HIS A O 1
ATOM 704 N N . PRO A 1 96 ? -16.547 4.135 16.598 1.00 96.31 96 PRO A N 1
ATOM 705 C CA . PRO A 1 96 ? -16.376 3.781 18.009 1.00 96.31 96 PRO A CA 1
ATOM 706 C C . PRO A 1 96 ? -17.503 4.284 18.918 1.00 96.31 96 PRO A C 1
ATOM 708 O O . PRO A 1 96 ? -17.644 3.792 20.033 1.00 96.31 96 PRO A O 1
ATOM 711 N N . ILE A 1 97 ? -18.281 5.273 18.465 1.00 97.56 97 ILE A N 1
ATOM 712 C CA . ILE A 1 97 ? -19.383 5.854 19.245 1.00 97.56 97 ILE A CA 1
ATOM 713 C C . ILE A 1 97 ? -20.727 5.239 18.849 1.00 97.56 97 ILE A C 1
ATOM 715 O O . ILE A 1 97 ? -21.559 4.997 19.716 1.00 97.56 97 ILE A O 1
ATOM 719 N N . THR A 1 98 ? -20.956 5.002 17.554 1.00 96.81 98 THR A N 1
ATOM 720 C CA . THR A 1 98 ? -22.280 4.580 17.060 1.00 96.81 98 THR A CA 1
ATOM 721 C C . THR A 1 98 ? -22.388 3.073 16.860 1.00 96.81 98 THR A C 1
ATOM 723 O O . THR A 1 98 ? -23.490 2.543 16.912 1.00 96.81 98 THR A O 1
ATOM 726 N N . GLY A 1 99 ? -21.268 2.365 16.679 1.00 96.44 99 GLY A N 1
ATOM 727 C CA . GLY A 1 99 ? -21.265 0.933 16.377 1.00 96.44 99 GLY A CA 1
ATOM 728 C C . GLY A 1 99 ? -21.556 0.598 14.911 1.00 96.44 99 GLY A C 1
ATOM 729 O O . GLY A 1 99 ? -21.519 -0.576 14.552 1.00 96.44 99 GLY A O 1
ATOM 730 N N . ASP A 1 100 ? -21.800 1.597 14.062 1.00 96.75 100 ASP A N 1
ATOM 731 C CA . ASP A 1 100 ? -22.062 1.394 12.637 1.00 96.75 100 ASP A CA 1
ATOM 732 C C . ASP A 1 100 ? -20.764 1.179 11.857 1.00 96.75 100 ASP A C 1
ATOM 734 O O . ASP A 1 100 ? -19.731 1.781 12.161 1.00 96.75 100 ASP A O 1
ATOM 738 N N . GLU A 1 101 ? -20.814 0.361 10.807 1.00 97.38 101 GLU A N 1
ATOM 739 C CA . GLU A 1 101 ? -19.718 0.291 9.843 1.00 97.38 101 GLU A CA 1
ATOM 740 C C . GLU A 1 101 ? -19.678 1.578 9.012 1.00 97.38 101 GLU A C 1
ATOM 742 O O . GLU A 1 101 ? -20.669 1.978 8.400 1.00 97.38 101 GLU A O 1
ATOM 747 N N . VAL A 1 102 ? -18.515 2.228 8.984 1.00 96.50 102 VAL A N 1
ATOM 748 C CA . VAL A 1 102 ? -18.269 3.441 8.201 1.00 96.50 102 VAL A CA 1
ATOM 749 C C . VAL A 1 102 ? -17.114 3.217 7.231 1.00 96.50 102 VAL A C 1
ATOM 751 O O . VAL A 1 102 ? -16.154 2.505 7.530 1.00 96.50 102 VAL A O 1
ATOM 754 N N . SER A 1 103 ? -17.204 3.840 6.055 1.00 95.44 103 SER A N 1
ATOM 755 C CA . SER A 1 103 ? -16.202 3.767 4.989 1.00 95.44 103 SER A CA 1
ATOM 756 C C . SER A 1 103 ? -15.806 5.176 4.570 1.00 95.44 103 SER A C 1
ATOM 758 O O . SER A 1 103 ? -16.671 6.011 4.315 1.00 95.44 103 SER A O 1
ATOM 760 N N . PHE A 1 104 ? -14.503 5.422 4.464 1.00 94.56 104 PHE A N 1
ATOM 761 C CA . PHE A 1 104 ? -13.950 6.677 3.963 1.00 94.56 104 PHE A CA 1
ATOM 762 C C . PHE A 1 104 ? -13.019 6.391 2.795 1.00 94.56 104 PHE A C 1
ATOM 764 O O . PHE A 1 104 ? -12.254 5.425 2.836 1.00 94.56 104 PHE A O 1
ATOM 771 N N . GLU A 1 105 ? -13.075 7.246 1.779 1.00 93.50 105 GLU A N 1
ATOM 772 C CA . GLU A 1 105 ? -12.251 7.143 0.578 1.00 93.50 105 GLU A CA 1
ATOM 773 C C . GLU A 1 105 ? -11.487 8.448 0.350 1.00 93.50 105 GLU A C 1
ATOM 775 O O . GLU A 1 105 ? -12.018 9.542 0.556 1.00 93.50 105 GLU A O 1
ATOM 780 N N . ALA A 1 106 ? -10.225 8.323 -0.049 1.00 88.62 106 ALA A N 1
ATOM 781 C CA . ALA A 1 106 ? -9.391 9.438 -0.465 1.00 88.62 106 ALA A CA 1
ATOM 782 C C . ALA A 1 106 ? -9.382 9.523 -2.000 1.00 88.62 106 ALA A C 1
ATOM 784 O O . ALA A 1 106 ? -9.335 8.483 -2.663 1.00 88.62 106 ALA A O 1
ATOM 785 N N . PRO A 1 107 ? -9.403 10.735 -2.585 1.00 86.25 107 PRO A N 1
ATOM 786 C CA . PRO A 1 107 ? -9.237 10.894 -4.022 1.00 86.25 107 PRO A CA 1
ATOM 787 C C . PRO A 1 107 ? -7.927 10.266 -4.488 1.00 86.25 107 PRO A C 1
ATOM 789 O O . PRO A 1 107 ? -6.888 10.436 -3.841 1.00 86.25 107 PRO A O 1
ATOM 792 N N . LEU A 1 108 ? -7.976 9.586 -5.632 1.00 83.31 108 LEU A N 1
ATOM 793 C CA . LEU A 1 108 ? -6.779 9.020 -6.231 1.00 83.31 108 LEU A CA 1
ATOM 794 C C . LEU A 1 108 ? -5.737 10.112 -6.514 1.00 83.31 108 LEU A C 1
ATOM 796 O O . LEU A 1 108 ? -6.082 11.203 -6.976 1.00 83.31 108 LEU A O 1
ATOM 800 N N . PRO A 1 109 ? -4.448 9.832 -6.274 1.00 82.75 109 PRO A N 1
ATOM 801 C CA . PRO A 1 109 ? -3.388 10.744 -6.661 1.00 82.75 109 PRO A CA 1
ATOM 802 C C . PRO A 1 109 ? -3.244 10.772 -8.187 1.00 82.75 109 PRO A C 1
ATOM 804 O O . PRO A 1 109 ? -3.457 9.763 -8.854 1.00 82.75 109 PRO A O 1
ATOM 807 N N . GLY A 1 110 ? -2.791 11.900 -8.743 1.00 79.88 110 GLY A N 1
ATOM 808 C CA . GLY A 1 110 ? -2.681 12.080 -10.200 1.00 79.88 110 GLY A CA 1
ATOM 809 C C . GLY A 1 110 ? -1.787 11.054 -10.911 1.00 79.88 110 GLY A C 1
ATOM 810 O O . GLY A 1 110 ? -1.981 10.775 -12.086 1.00 79.88 110 GLY A O 1
ATOM 811 N N . TRP A 1 111 ? -0.844 10.428 -10.202 1.00 77.31 111 TRP A N 1
ATOM 812 C CA . TRP A 1 111 ? -0.022 9.351 -10.759 1.00 77.31 111 TRP A CA 1
ATOM 813 C C . TRP A 1 111 ? -0.763 8.010 -10.904 1.00 77.31 111 TRP A C 1
ATOM 815 O O . TRP A 1 111 ? -0.297 7.136 -11.629 1.00 77.31 111 TRP A O 1
ATOM 825 N N . ALA A 1 112 ? -1.900 7.835 -10.223 1.00 74.31 112 ALA A N 1
ATOM 826 C CA . ALA A 1 112 ? -2.770 6.664 -10.333 1.00 74.31 112 ALA A CA 1
ATOM 827 C C . ALA A 1 112 ? -3.899 6.861 -11.363 1.00 74.31 112 ALA A C 1
ATOM 829 O O . ALA A 1 112 ? -4.577 5.896 -11.710 1.00 74.31 112 ALA A O 1
ATOM 830 N N . ASP A 1 113 ? -4.086 8.085 -11.864 1.00 65.50 113 ASP A N 1
ATOM 831 C CA . ASP A 1 113 ? -5.197 8.477 -12.745 1.00 65.50 113 ASP A CA 1
ATOM 832 C C . ASP A 1 113 ? -5.152 7.754 -14.107 1.00 65.50 113 ASP A C 1
ATOM 834 O O . ASP A 1 113 ? -6.175 7.378 -14.677 1.00 65.50 113 ASP A O 1
ATOM 838 N N . SER A 1 114 ? -3.946 7.409 -14.575 1.00 57.25 114 SER A N 1
ATOM 839 C CA . SER A 1 114 ? -3.718 6.613 -15.792 1.00 57.25 114 SER A CA 1
ATOM 840 C C . SER A 1 114 ? -4.351 5.212 -15.760 1.00 57.25 114 SER A C 1
ATOM 842 O O . SER A 1 114 ? -4.411 4.547 -16.793 1.00 57.25 114 SER A O 1
ATOM 844 N N . ALA A 1 115 ? -4.803 4.733 -14.595 1.00 55.94 115 ALA A N 1
ATOM 845 C CA . ALA A 1 115 ? -5.476 3.444 -14.462 1.00 55.94 115 ALA A CA 1
ATOM 846 C C . ALA A 1 115 ? -6.942 3.458 -14.935 1.00 55.94 115 ALA A C 1
ATOM 848 O O . ALA A 1 115 ? -7.496 2.382 -15.180 1.00 55.94 115 ALA A O 1
ATOM 849 N N . GLY A 1 116 ? -7.562 4.636 -15.085 1.00 60.78 116 GLY A N 1
ATOM 850 C CA . GLY A 1 116 ? -8.947 4.779 -15.546 1.00 60.78 116 GLY A CA 1
ATOM 851 C C . GLY A 1 116 ? -9.934 3.861 -14.806 1.00 60.78 116 GLY A C 1
ATOM 852 O O . GLY A 1 116 ? -9.871 3.698 -13.587 1.00 60.78 116 GLY A O 1
ATOM 853 N N . ASP A 1 117 ? -10.813 3.192 -15.559 1.00 53.44 117 ASP A N 1
ATOM 854 C CA . ASP A 1 117 ? -11.848 2.278 -15.040 1.00 53.44 117 ASP A CA 1
ATOM 855 C C . ASP A 1 117 ? -11.303 0.992 -14.376 1.00 53.44 117 ASP A C 1
ATOM 857 O O . ASP A 1 117 ? -12.063 0.220 -13.786 1.00 53.44 117 ASP A O 1
ATOM 861 N N . ALA A 1 118 ? -9.991 0.724 -14.408 1.00 54.16 118 ALA A N 1
ATOM 862 C CA . ALA A 1 118 ? -9.416 -0.419 -13.686 1.00 54.16 118 ALA A CA 1
ATOM 863 C C . ALA A 1 118 ? -9.571 -0.285 -12.158 1.00 54.16 118 ALA A C 1
ATOM 865 O O . ALA A 1 118 ? -9.473 -1.276 -11.425 1.00 54.16 118 ALA A O 1
ATOM 866 N N . PHE A 1 119 ? -9.836 0.937 -11.686 1.00 53.19 119 PHE A N 1
ATOM 867 C CA . PHE A 1 119 ? -10.078 1.263 -10.288 1.00 53.19 119 PHE A CA 1
ATOM 868 C C . PHE A 1 119 ? -11.537 1.072 -9.838 1.00 53.19 119 PHE A C 1
ATOM 870 O O . PHE A 1 119 ? -11.849 1.390 -8.695 1.00 53.19 119 PHE A O 1
ATOM 877 N N . LEU A 1 120 ? -12.444 0.538 -10.675 1.00 52.22 120 LEU A N 1
ATOM 878 C CA . LEU A 1 120 ? -13.843 0.351 -10.264 1.00 52.22 120 LEU A CA 1
ATOM 879 C C . LEU A 1 120 ? -13.930 -0.382 -8.905 1.00 52.22 120 LEU A C 1
ATOM 881 O O . LEU A 1 120 ? -13.501 -1.542 -8.801 1.00 52.22 120 LEU A O 1
ATOM 885 N N . PRO A 1 121 ? -14.463 0.276 -7.855 1.00 45.34 121 PRO A N 1
ATOM 886 C CA . PRO A 1 121 ? -14.437 -0.256 -6.505 1.00 45.34 121 PRO A CA 1
ATOM 887 C C . PRO A 1 121 ? -15.251 -1.547 -6.438 1.00 45.34 121 PRO A C 1
ATOM 889 O O . PRO A 1 121 ? -16.358 -1.648 -6.973 1.00 45.34 121 PRO A O 1
ATOM 892 N N . VAL A 1 122 ? -14.725 -2.542 -5.717 1.00 47.44 122 VAL A N 1
ATOM 893 C CA . VAL A 1 122 ? -15.417 -3.819 -5.450 1.00 47.44 122 VAL A CA 1
ATOM 894 C C . VAL A 1 122 ? -16.803 -3.589 -4.824 1.00 47.44 122 VAL A C 1
ATOM 896 O O . VAL A 1 122 ? -17.695 -4.415 -5.001 1.00 47.44 122 VAL A O 1
ATOM 899 N N . ALA A 1 123 ? -17.022 -2.434 -4.183 1.00 41.41 123 ALA A N 1
ATOM 900 C CA . ALA A 1 123 ? -18.296 -2.021 -3.598 1.00 41.41 123 ALA A CA 1
ATOM 901 C C . ALA A 1 123 ? -19.480 -1.967 -4.590 1.00 41.41 123 ALA A C 1
ATOM 903 O O . ALA A 1 123 ? -20.621 -2.017 -4.143 1.00 41.41 123 ALA A O 1
ATOM 904 N N . ASN A 1 124 ? -19.245 -1.940 -5.910 1.00 40.03 124 ASN A N 1
ATOM 905 C CA . ASN A 1 124 ? -20.315 -1.981 -6.918 1.00 40.03 124 ASN A CA 1
ATOM 906 C C . ASN A 1 124 ? -20.593 -3.375 -7.512 1.00 40.03 124 ASN A C 1
ATOM 908 O O . ASN A 1 124 ? -21.402 -3.506 -8.430 1.00 40.03 124 ASN A O 1
ATOM 912 N N . ARG A 1 125 ? -19.969 -4.444 -7.000 1.00 45.84 125 ARG A N 1
ATOM 913 C CA . ARG A 1 125 ? -20.293 -5.819 -7.412 1.00 45.84 125 ARG A CA 1
ATOM 914 C C . ARG A 1 125 ? -21.314 -6.423 -6.454 1.00 45.84 125 ARG A C 1
ATOM 916 O O . ARG A 1 125 ? -20.964 -7.152 -5.532 1.00 45.84 125 ARG A O 1
ATOM 923 N N . GLN A 1 126 ? -22.589 -6.126 -6.702 1.00 32.88 126 GLN A N 1
ATOM 924 C CA . GLN A 1 126 ? -23.698 -6.921 -6.169 1.00 32.88 126 GLN A CA 1
ATOM 925 C C . GLN A 1 126 ? -23.467 -8.400 -6.542 1.00 32.88 126 GLN A C 1
ATOM 927 O O . GLN A 1 126 ? -23.258 -8.688 -7.727 1.00 32.88 126 GLN A O 1
ATOM 932 N N . PRO A 1 127 ? -23.512 -9.358 -5.601 1.00 34.66 127 PRO A N 1
ATOM 933 C CA . PRO A 1 127 ? -23.541 -10.768 -5.957 1.00 34.66 127 PRO A CA 1
ATOM 934 C C . PRO A 1 127 ? -24.921 -11.077 -6.560 1.00 34.66 127 PRO A C 1
ATOM 936 O O . PRO A 1 127 ? -25.874 -11.331 -5.834 1.00 34.66 127 PRO A O 1
ATOM 939 N N . GLY A 1 128 ? -25.047 -11.009 -7.892 1.00 40.34 128 GLY A N 1
ATOM 940 C CA . GLY A 1 128 ? -26.252 -11.471 -8.605 1.00 40.34 128 GLY A CA 1
ATOM 941 C C . GLY A 1 128 ? -26.907 -10.514 -9.609 1.00 40.34 128 GLY A C 1
ATOM 942 O O . GLY A 1 128 ? -28.015 -10.796 -10.057 1.00 40.34 128 GLY A O 1
ATOM 943 N N . GLY A 1 129 ? -26.269 -9.411 -10.005 1.00 31.53 129 GLY A N 1
ATOM 944 C CA . GLY A 1 129 ? -26.811 -8.527 -11.046 1.00 31.53 129 GLY A CA 1
ATOM 945 C C . GLY A 1 129 ? -26.627 -9.096 -12.456 1.00 31.53 129 GLY A C 1
ATOM 946 O O . GLY A 1 129 ? -25.562 -8.953 -13.047 1.00 31.53 129 GLY A O 1
ATOM 947 N N . MET A 1 130 ? -27.664 -9.744 -12.982 1.00 36.38 130 MET A N 1
ATOM 948 C CA . MET A 1 130 ? -27.773 -10.223 -14.361 1.00 36.38 130 MET A CA 1
ATOM 949 C C . MET A 1 130 ? -27.538 -9.080 -15.365 1.00 36.38 130 MET A C 1
ATOM 951 O O . 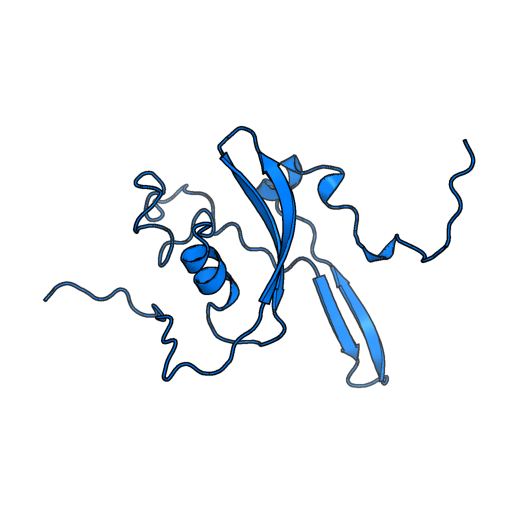MET A 1 130 ? -28.291 -8.109 -15.390 1.00 36.38 130 MET A O 1
ATOM 955 N N . LEU A 1 131 ? -26.502 -9.202 -16.202 1.00 33.97 131 LEU A N 1
ATOM 956 C CA . LEU A 1 131 ? -26.303 -8.338 -17.367 1.00 33.97 131 LEU A CA 1
ATOM 957 C C . LEU A 1 131 ? -27.423 -8.636 -18.369 1.00 33.97 131 LEU A C 1
ATOM 959 O O . LEU A 1 131 ? -27.478 -9.735 -18.918 1.00 33.97 131 LEU A O 1
ATOM 963 N N . THR A 1 132 ? -28.318 -7.677 -18.590 1.00 31.62 132 THR A N 1
ATOM 964 C CA . THR A 1 132 ? -29.157 -7.674 -19.794 1.00 31.62 132 THR A CA 1
ATOM 965 C C . THR A 1 132 ? -28.470 -6.787 -20.827 1.00 31.62 132 THR A C 1
ATOM 967 O O . THR A 1 132 ? -28.020 -5.694 -20.488 1.00 31.62 132 THR A O 1
ATOM 970 N N . THR A 1 133 ? -28.341 -7.361 -22.025 1.00 50.12 133 THR A N 1
ATOM 971 C CA . THR A 1 133 ? -27.749 -6.870 -23.285 1.00 50.12 133 THR A CA 1
ATOM 972 C C . THR A 1 133 ? -27.977 -5.409 -23.616 1.00 50.12 133 THR A C 1
ATOM 974 O O . THR A 1 133 ? -29.126 -4.953 -23.428 1.00 50.12 133 THR A O 1
#

Foldseek 3Di:
DDDDDPPDDDDDPPDDDDWDKDWDFLDQDPVRATDIDIHTPDDDDCRVQRVCLVVVHHFQQDQRRPDDDRDPPRDRDDVPGDHGQDDPAKDWDQDPPPRDIDMDGDDDDPVCCVSPCSVPDPVPDDPDDDDDD

pLDDT: mean 71.53, std 21.96, range [31.48, 97.56]

Secondary structure (DSSP, 8-state):
-PPPPTT-----TTTSPP--EEEEEEEE-TTS-EEEEEEESS--TTHHHHHHHHTT-PPTT-TTTSSSSS-TT-----TTSPP-S----EEEEE-TTT--EEEEEPPPPTTTGGGGGGG--GGG--TT-----